Protein AF-A0A841UNF5-F1 (afdb_monomer_lite)

Structure (mmCIF, N/CA/C/O backbone):
data_AF-A0A841UNF5-F1
#
_entry.id   AF-A0A841UNF5-F1
#
loop_
_atom_site.group_PDB
_atom_site.id
_atom_site.type_symbol
_atom_site.label_atom_id
_atom_site.label_alt_id
_atom_site.label_comp_id
_atom_site.label_asym_id
_atom_site.label_entity_id
_atom_site.label_seq_id
_atom_site.pdbx_PDB_ins_code
_atom_site.Cartn_x
_atom_site.Cartn_y
_atom_site.Cartn_z
_atom_site.occupancy
_atom_site.B_iso_or_equiv
_atom_site.auth_seq_id
_atom_site.auth_comp_id
_atom_site.auth_asym_id
_atom_site.auth_atom_id
_atom_site.pdbx_PDB_model_num
ATOM 1 N N . MET A 1 1 ? -33.223 4.873 8.595 1.00 37.03 1 MET A N 1
ATOM 2 C CA . MET A 1 1 ? -32.003 5.679 8.829 1.00 37.03 1 MET A CA 1
ATOM 3 C C . MET A 1 1 ? -30.808 4.750 8.767 1.00 37.03 1 MET A C 1
ATOM 5 O O . MET A 1 1 ? -30.730 3.848 9.587 1.00 37.03 1 MET A O 1
ATOM 9 N N . ILE A 1 2 ? -29.932 4.906 7.775 1.00 48.88 2 ILE A N 1
ATOM 10 C CA . ILE A 1 2 ? -28.749 4.052 7.625 1.00 48.88 2 ILE A CA 1
ATOM 11 C C . ILE A 1 2 ? -27.564 4.768 8.285 1.00 48.88 2 ILE A C 1
ATOM 13 O O . ILE A 1 2 ? -26.955 5.654 7.697 1.00 48.88 2 ILE A O 1
ATOM 17 N N . GLN A 1 3 ? -27.252 4.383 9.522 1.00 50.31 3 GLN A N 1
ATOM 18 C CA . GLN A 1 3 ? -26.012 4.731 10.229 1.00 50.31 3 GLN A CA 1
ATOM 19 C C . GLN A 1 3 ? -24.850 3.863 9.690 1.00 50.31 3 GLN A C 1
ATOM 21 O O . GLN A 1 3 ? -24.270 3.071 10.426 1.00 50.31 3 GLN A O 1
ATOM 26 N N . ALA A 1 4 ? -24.564 3.923 8.381 1.00 54.53 4 ALA A N 1
ATOM 27 C CA . ALA A 1 4 ? -23.552 3.065 7.733 1.00 54.53 4 ALA A CA 1
ATOM 28 C C . ALA A 1 4 ? -22.507 3.820 6.896 1.00 54.53 4 ALA A C 1
ATOM 30 O O . ALA A 1 4 ? -21.696 3.192 6.219 1.00 54.53 4 ALA A O 1
ATOM 31 N N . THR A 1 5 ? -22.506 5.151 6.918 1.00 60.44 5 THR A N 1
ATOM 32 C CA . THR A 1 5 ? -21.726 5.966 5.974 1.00 60.44 5 THR A CA 1
ATOM 33 C C . THR A 1 5 ? -20.212 5.796 6.127 1.00 60.44 5 THR A C 1
ATOM 35 O O . THR A 1 5 ? -19.545 5.550 5.129 1.00 60.44 5 THR A O 1
ATOM 38 N N . GLY A 1 6 ? -19.665 5.796 7.349 1.00 61.03 6 GLY A N 1
ATOM 39 C CA . GLY A 1 6 ? -18.207 5.726 7.551 1.00 61.03 6 GLY A CA 1
ATOM 40 C C . GLY A 1 6 ? -17.570 4.374 7.196 1.00 61.03 6 GLY A C 1
ATOM 41 O O . GLY A 1 6 ? -16.542 4.320 6.525 1.00 61.03 6 GLY A O 1
ATOM 42 N N . LYS A 1 7 ? -18.202 3.258 7.588 1.00 67.56 7 LYS A N 1
ATOM 43 C CA . LYS A 1 7 ? -17.695 1.912 7.260 1.00 67.56 7 LYS A CA 1
ATOM 44 C C . LYS A 1 7 ? -17.770 1.636 5.754 1.00 67.56 7 LYS A C 1
ATOM 46 O O . LYS A 1 7 ? -16.888 0.980 5.212 1.00 67.56 7 LYS A O 1
ATOM 51 N N . ASN A 1 8 ? -18.803 2.152 5.085 1.00 82.19 8 ASN A N 1
ATOM 52 C CA . ASN A 1 8 ? -18.978 1.993 3.644 1.00 82.19 8 ASN A CA 1
ATOM 53 C C . ASN A 1 8 ? -17.979 2.848 2.843 1.00 82.19 8 ASN A C 1
ATOM 55 O O . ASN A 1 8 ? -17.409 2.378 1.865 1.00 82.19 8 ASN A O 1
ATOM 59 N N . GLU A 1 9 ? -17.701 4.074 3.291 1.00 88.62 9 GLU A N 1
ATOM 60 C CA . GLU A 1 9 ? -16.724 4.957 2.643 1.00 88.62 9 GLU A CA 1
ATOM 61 C C . GLU A 1 9 ? -15.297 4.396 2.709 1.00 88.62 9 GLU A C 1
ATOM 63 O O . GLU A 1 9 ? -14.562 4.456 1.725 1.00 88.62 9 GLU A O 1
ATOM 68 N N . GLN A 1 10 ? -14.907 3.811 3.844 1.00 92.06 10 GLN A N 1
ATOM 69 C CA . GLN A 1 10 ? -13.587 3.195 3.986 1.00 92.06 10 GLN A CA 1
ATOM 70 C C . GLN A 1 10 ? -13.432 1.947 3.105 1.00 92.06 10 GLN A C 1
ATOM 72 O O . GLN A 1 10 ? -12.383 1.751 2.494 1.00 92.06 10 GLN A O 1
ATOM 77 N N . LEU A 1 11 ? -14.486 1.131 2.995 1.00 92.50 11 LEU A N 1
ATOM 78 C CA . LEU A 1 11 ? -14.510 -0.007 2.071 1.00 92.50 11 LEU A CA 1
ATOM 79 C C . LEU A 1 11 ? -14.387 0.460 0.619 1.00 92.50 11 LEU A C 1
ATOM 81 O O . LEU A 1 11 ? -13.567 -0.073 -0.120 1.00 92.50 11 LEU A O 1
ATOM 85 N N . LEU A 1 12 ? -15.136 1.494 0.227 1.00 93.75 12 LEU A N 1
ATOM 86 C CA . LEU A 1 12 ? -15.050 2.059 -1.118 1.00 93.75 12 LEU A CA 1
ATOM 87 C C . LEU A 1 12 ? -13.645 2.598 -1.423 1.00 93.75 12 LEU A C 1
ATOM 89 O O . LEU A 1 12 ? -13.120 2.353 -2.507 1.00 93.75 12 LEU A O 1
ATOM 93 N N . ARG A 1 13 ? -13.017 3.292 -0.466 1.00 95.56 13 ARG A N 1
ATOM 94 C CA . ARG A 1 13 ? -11.631 3.763 -0.599 1.00 95.56 13 ARG A CA 1
ATOM 95 C C . ARG A 1 13 ? -10.648 2.617 -0.794 1.00 95.56 13 ARG A C 1
ATOM 97 O O . ARG A 1 13 ? -9.796 2.714 -1.671 1.00 95.56 13 ARG A O 1
ATOM 104 N N . LEU A 1 14 ? -10.780 1.537 -0.024 1.00 95.94 14 LEU A N 1
ATOM 105 C CA . LEU A 1 14 ? -9.933 0.356 -0.180 1.00 95.94 14 LEU A CA 1
ATOM 106 C C . LEU A 1 14 ? -10.104 -0.284 -1.565 1.00 95.94 14 LEU A C 1
ATOM 108 O O . LEU A 1 14 ? -9.112 -0.580 -2.221 1.00 95.94 14 LEU A O 1
ATOM 112 N N . GLU A 1 15 ? -11.338 -0.456 -2.039 1.00 95.38 15 GLU A N 1
ATOM 113 C CA . GLU A 1 15 ? -11.589 -1.046 -3.361 1.00 95.38 15 GLU A CA 1
ATOM 114 C C . GLU A 1 15 ? -11.034 -0.166 -4.495 1.00 95.38 15 GLU A C 1
ATOM 116 O O . GLU A 1 15 ? -10.387 -0.669 -5.415 1.00 95.38 15 GLU A O 1
ATOM 121 N N . LEU A 1 16 ? -11.183 1.160 -4.399 1.00 95.94 16 LEU A N 1
ATOM 122 C CA . LEU A 1 16 ? -10.572 2.097 -5.349 1.00 95.94 16 LEU A CA 1
ATOM 123 C C . LEU A 1 16 ? -9.038 2.068 -5.291 1.00 95.94 16 LEU A C 1
ATOM 125 O O . LEU A 1 16 ? -8.400 2.057 -6.341 1.00 95.94 16 LEU A O 1
ATOM 129 N N . ALA A 1 17 ? -8.442 1.995 -4.097 1.00 95.81 17 ALA A N 1
ATOM 130 C CA . ALA A 1 17 ? -6.994 1.864 -3.929 1.00 95.81 17 ALA A CA 1
ATOM 131 C C . ALA A 1 17 ? -6.451 0.602 -4.611 1.00 95.81 17 ALA A C 1
ATOM 133 O O . ALA A 1 17 ? -5.396 0.634 -5.242 1.00 95.81 17 ALA A O 1
ATOM 134 N N . ILE A 1 18 ? -7.186 -0.507 -4.503 1.00 93.50 18 ILE A N 1
ATOM 135 C CA . ILE A 1 18 ? -6.832 -1.783 -5.127 1.00 93.50 18 ILE A CA 1
ATOM 136 C C . ILE A 1 18 ? -6.931 -1.692 -6.655 1.00 93.50 18 ILE A C 1
ATOM 138 O O . ILE A 1 18 ? -6.022 -2.153 -7.342 1.00 93.50 18 ILE A O 1
ATOM 142 N N . ILE A 1 19 ? -7.989 -1.072 -7.191 1.00 92.44 19 ILE A N 1
ATOM 143 C CA . ILE A 1 19 ? -8.131 -0.822 -8.637 1.00 92.44 19 ILE A CA 1
ATOM 144 C C . ILE A 1 19 ? -6.980 0.049 -9.140 1.00 92.44 19 ILE A C 1
ATOM 146 O O . ILE A 1 19 ? -6.359 -0.268 -10.146 1.00 92.44 19 ILE A O 1
ATOM 150 N N . MET A 1 20 ? -6.656 1.123 -8.423 1.00 90.69 20 MET A N 1
ATOM 151 C CA . MET A 1 20 ? -5.537 2.004 -8.749 1.00 90.69 20 MET A CA 1
ATOM 152 C C . MET A 1 20 ? -4.200 1.253 -8.750 1.00 90.69 20 MET A C 1
ATOM 154 O O . MET A 1 20 ? -3.428 1.367 -9.698 1.00 90.69 20 MET A O 1
ATOM 158 N N . PHE A 1 21 ? -3.946 0.441 -7.725 1.00 89.25 21 PHE A N 1
ATOM 159 C CA . PHE A 1 21 ? -2.749 -0.394 -7.649 1.00 89.25 21 PHE A CA 1
ATOM 160 C C . PHE A 1 21 ? -2.654 -1.379 -8.827 1.00 89.25 21 PHE A C 1
ATOM 162 O O . PHE A 1 21 ? -1.604 -1.475 -9.457 1.00 89.25 21 PHE A O 1
ATOM 169 N N . ARG A 1 22 ? -3.749 -2.080 -9.151 1.00 86.88 22 ARG A N 1
ATOM 170 C CA . ARG A 1 22 ? -3.774 -3.138 -10.173 1.00 86.88 22 ARG A CA 1
ATOM 171 C C . ARG A 1 22 ? -3.790 -2.601 -11.607 1.00 86.88 22 ARG A C 1
ATOM 173 O O . ARG A 1 22 ? -3.031 -3.087 -12.434 1.00 86.88 22 ARG A O 1
ATOM 180 N N . ASP A 1 23 ? -4.656 -1.632 -11.891 1.00 87.62 23 ASP A N 1
ATOM 181 C CA . ASP A 1 23 ? -4.996 -1.222 -13.263 1.00 87.62 23 ASP A CA 1
ATOM 182 C C . ASP A 1 23 ? -4.249 0.047 -13.701 1.00 87.62 23 ASP A C 1
ATOM 184 O O . ASP A 1 23 ? -4.121 0.310 -14.893 1.00 87.62 23 ASP A O 1
ATOM 188 N N . TYR A 1 24 ? -3.755 0.842 -12.745 1.00 85.62 24 TYR A N 1
ATOM 189 C CA . TYR A 1 24 ? -3.053 2.106 -13.004 1.00 85.62 24 TYR A CA 1
ATOM 190 C C . TYR A 1 24 ? -1.601 2.099 -12.509 1.00 85.62 24 TYR A C 1
ATOM 192 O O . TYR A 1 24 ? -0.950 3.144 -12.524 1.00 85.62 24 TYR A O 1
ATOM 200 N N . HIS A 1 25 ? -1.099 0.940 -12.064 1.00 80.50 25 HIS A N 1
ATOM 201 C CA . HIS A 1 25 ? 0.284 0.716 -11.622 1.00 80.50 25 HIS A CA 1
ATOM 202 C C . HIS A 1 25 ? 0.794 1.742 -10.596 1.00 80.50 25 HIS A C 1
ATOM 204 O O . HIS A 1 25 ? 1.971 2.101 -10.567 1.00 80.50 25 HIS A O 1
ATOM 210 N N . ILE A 1 26 ? -0.090 2.249 -9.733 1.00 84.88 26 ILE A N 1
ATOM 211 C CA . 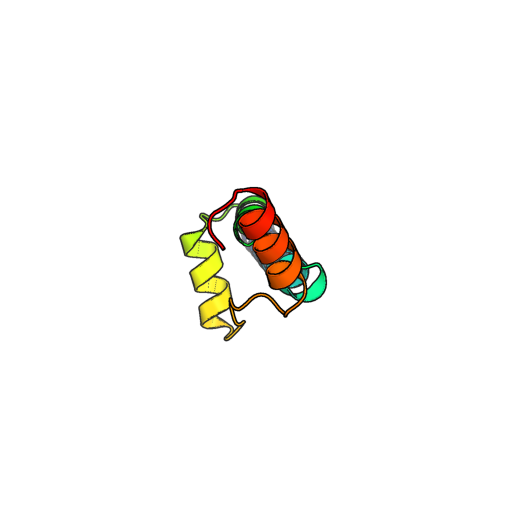ILE A 1 26 ? 0.324 3.177 -8.679 1.00 84.88 26 ILE A CA 1
ATOM 212 C C . ILE A 1 26 ? 1.009 2.385 -7.569 1.00 84.88 26 ILE A C 1
ATOM 214 O O . ILE A 1 26 ? 0.593 1.275 -7.245 1.00 84.88 26 ILE A O 1
ATOM 218 N N . SER A 1 27 ? 2.042 2.956 -6.948 1.00 88.00 27 SER A N 1
ATOM 219 C CA . SER A 1 27 ? 2.799 2.221 -5.943 1.00 88.00 27 SER A CA 1
ATOM 220 C C . SER A 1 27 ? 1.981 1.802 -4.724 1.00 88.00 27 SER A C 1
ATOM 222 O O . SER A 1 27 ? 1.062 2.510 -4.306 1.00 88.00 27 SER A O 1
ATOM 224 N N . SER A 1 28 ? 2.352 0.678 -4.093 1.00 89.50 28 SER A N 1
ATOM 225 C CA . SER A 1 28 ? 1.661 0.200 -2.884 1.00 89.50 28 SER A CA 1
ATOM 226 C C . SER A 1 28 ? 1.639 1.244 -1.763 1.00 89.50 28 SER A C 1
ATOM 228 O O . SER A 1 28 ? 0.685 1.276 -0.997 1.00 89.50 28 SER A O 1
ATOM 230 N N . ALA A 1 29 ? 2.663 2.101 -1.667 1.00 88.81 29 ALA A N 1
ATOM 231 C CA . ALA A 1 29 ? 2.696 3.201 -0.701 1.00 88.81 29 ALA A CA 1
ATOM 232 C C . ALA A 1 29 ? 1.611 4.247 -0.998 1.00 88.81 29 ALA A C 1
ATOM 234 O O . ALA A 1 29 ? 0.808 4.558 -0.128 1.00 88.81 29 ALA A O 1
ATOM 235 N N . LYS A 1 30 ? 1.510 4.706 -2.252 1.00 92.81 30 LYS A N 1
ATOM 236 C CA . LYS A 1 30 ? 0.481 5.671 -2.674 1.00 92.81 30 LYS A CA 1
ATOM 237 C C . LYS A 1 30 ? -0.937 5.104 -2.539 1.00 92.81 30 LYS A C 1
ATOM 239 O O . LYS A 1 30 ? -1.854 5.828 -2.165 1.00 92.81 30 LYS A O 1
ATOM 244 N N . ALA A 1 31 ? -1.122 3.817 -2.835 1.00 93.94 31 ALA A N 1
ATOM 245 C CA . ALA A 1 31 ? -2.409 3.146 -2.669 1.00 93.94 31 ALA A CA 1
ATOM 246 C C . ALA A 1 31 ? -2.788 2.976 -1.184 1.00 93.94 31 ALA A C 1
ATOM 248 O O . ALA A 1 31 ? -3.946 3.185 -0.824 1.00 93.94 31 ALA A O 1
ATOM 249 N N . ALA A 1 32 ? -1.820 2.663 -0.316 1.00 95.06 32 ALA A N 1
ATOM 250 C CA . ALA A 1 32 ? -2.025 2.595 1.130 1.00 95.06 32 ALA A CA 1
ATOM 251 C C . ALA A 1 32 ? -2.417 3.962 1.712 1.00 95.06 32 ALA A C 1
ATOM 253 O O . ALA A 1 32 ? -3.421 4.054 2.422 1.00 95.06 32 ALA A O 1
ATOM 254 N N . ASP A 1 33 ? -1.704 5.023 1.320 1.00 97.00 33 ASP A N 1
ATOM 255 C CA . ASP A 1 33 ? -2.013 6.400 1.718 1.00 97.00 33 ASP A CA 1
ATOM 256 C C . ASP A 1 33 ? -3.434 6.795 1.287 1.00 97.00 33 ASP A C 1
ATOM 258 O O . ASP A 1 33 ? -4.210 7.310 2.091 1.00 97.00 33 ASP A O 1
ATOM 262 N N . PHE A 1 34 ? -3.827 6.488 0.043 1.00 96.38 34 PHE A N 1
ATOM 263 C CA . PHE A 1 34 ? -5.183 6.749 -0.454 1.00 96.38 34 PHE A CA 1
ATOM 264 C C . PHE A 1 34 ? -6.261 5.991 0.339 1.00 96.38 34 PHE A C 1
ATOM 266 O O . PHE A 1 34 ? -7.340 6.525 0.614 1.00 96.38 34 PHE A O 1
ATOM 273 N N . ALA A 1 35 ? -5.970 4.748 0.728 1.00 96.00 35 ALA A N 1
ATOM 274 C CA . ALA A 1 35 ? -6.859 3.932 1.542 1.00 96.00 35 ALA A CA 1
ATOM 275 C C . ALA A 1 35 ? -6.859 4.325 3.030 1.00 96.00 35 ALA A C 1
ATOM 277 O O . ALA A 1 35 ? -7.611 3.721 3.788 1.00 96.00 35 ALA A O 1
ATOM 278 N N . ASN A 1 36 ? -6.059 5.303 3.476 1.00 96.25 36 ASN A N 1
ATOM 279 C CA . ASN A 1 36 ? -5.813 5.584 4.898 1.00 96.25 36 ASN A CA 1
ATOM 280 C C . ASN A 1 36 ? -5.386 4.332 5.689 1.00 96.25 36 ASN A C 1
ATOM 282 O O . ASN A 1 36 ? -5.851 4.101 6.806 1.00 96.25 36 ASN A O 1
ATOM 286 N N . LEU A 1 37 ? -4.537 3.501 5.088 1.00 95.94 37 LEU A N 1
ATOM 287 C CA . LEU A 1 37 ? -3.966 2.309 5.705 1.00 95.94 37 LEU A CA 1
ATOM 288 C C . LEU A 1 37 ? -2.452 2.459 5.792 1.00 95.94 37 LEU A C 1
ATOM 290 O O . LEU A 1 37 ? -1.827 3.097 4.947 1.00 95.94 37 LEU A O 1
ATOM 294 N N . SER A 1 38 ? -1.831 1.806 6.769 1.00 96.62 38 SER A N 1
ATOM 295 C CA . SER A 1 38 ? -0.391 1.582 6.697 1.00 96.62 38 SER A CA 1
ATOM 296 C C . SE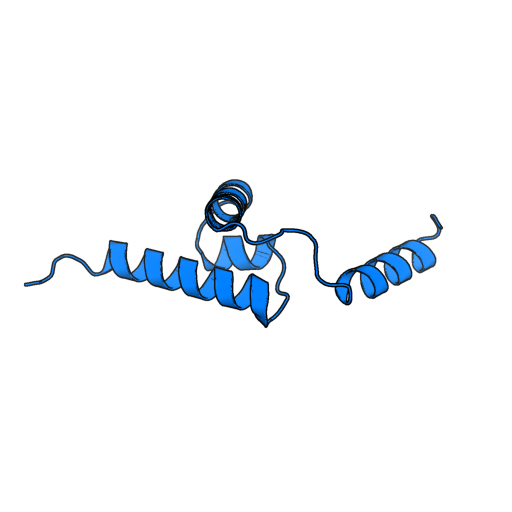R A 1 38 ? -0.048 0.705 5.488 1.00 96.62 38 SER A C 1
ATOM 298 O O . SER A 1 38 ? -0.847 -0.116 5.023 1.00 96.62 38 SER A O 1
ATOM 300 N N . LEU A 1 39 ? 1.193 0.813 5.009 1.00 92.38 39 LEU A N 1
ATOM 301 C CA . LEU A 1 39 ? 1.690 -0.027 3.917 1.00 92.38 39 LEU A CA 1
ATOM 302 C C . LEU A 1 39 ? 1.519 -1.530 4.208 1.00 92.38 39 LEU A C 1
ATOM 304 O O . LEU A 1 39 ? 1.229 -2.308 3.300 1.00 92.38 39 LEU A O 1
ATOM 308 N N . ILE A 1 40 ? 1.694 -1.946 5.467 1.00 93.94 40 ILE A N 1
ATOM 309 C CA . ILE A 1 40 ? 1.551 -3.349 5.878 1.00 93.94 40 ILE A CA 1
ATOM 310 C C . ILE A 1 40 ? 0.085 -3.785 5.809 1.00 93.94 40 ILE A C 1
ATOM 312 O O . ILE A 1 40 ? -0.197 -4.846 5.255 1.00 93.94 40 ILE A O 1
ATOM 316 N N . GLU A 1 41 ? -0.845 -2.979 6.321 1.00 96.06 41 GLU A N 1
ATOM 317 C CA . GLU A 1 41 ? -2.282 -3.281 6.269 1.00 96.06 41 GLU A CA 1
ATOM 318 C C . GLU A 1 41 ? -2.775 -3.380 4.825 1.00 96.06 41 GLU A C 1
ATOM 320 O O . GLU A 1 41 ? -3.439 -4.351 4.464 1.00 96.06 41 GLU A O 1
ATOM 325 N N . PHE A 1 42 ? -2.378 -2.441 3.964 1.00 95.38 42 PHE A N 1
ATOM 326 C CA . PHE A 1 42 ? -2.729 -2.501 2.548 1.00 95.38 42 PHE A CA 1
ATOM 327 C C . PHE A 1 42 ? -2.176 -3.769 1.876 1.00 95.38 42 PHE A C 1
ATOM 329 O O . PHE A 1 42 ? -2.906 -4.470 1.174 1.00 95.38 42 PHE A O 1
ATOM 336 N N . ARG A 1 43 ? -0.910 -4.125 2.148 1.00 92.31 43 ARG A N 1
ATOM 337 C CA . ARG A 1 43 ? -0.291 -5.364 1.644 1.00 92.31 43 ARG A CA 1
ATOM 338 C C . ARG A 1 43 ? -1.023 -6.623 2.114 1.00 92.31 43 ARG A C 1
ATOM 340 O O . ARG A 1 43 ? -1.158 -7.571 1.347 1.00 92.31 43 ARG A O 1
ATOM 347 N N . GLN A 1 44 ? -1.528 -6.638 3.345 1.00 94.50 44 GLN A N 1
ATOM 348 C CA . GLN A 1 44 ? -2.356 -7.739 3.837 1.00 94.50 44 GLN A CA 1
ATOM 349 C C . GLN A 1 44 ? -3.698 -7.815 3.098 1.00 94.50 44 GLN A C 1
ATOM 351 O O . GLN A 1 44 ? -4.136 -8.912 2.758 1.00 94.50 44 GLN A O 1
ATOM 356 N N . GLU A 1 45 ? -4.343 -6.681 2.816 1.00 94.75 45 GLU A N 1
ATOM 357 C CA . GLU A 1 45 ? -5.620 -6.647 2.092 1.00 94.75 45 GLU A CA 1
ATOM 358 C C . GLU A 1 45 ? -5.508 -7.172 0.656 1.00 94.75 45 GLU A C 1
ATOM 360 O O . GLU A 1 45 ? -6.378 -7.931 0.217 1.00 94.75 45 GLU A O 1
ATOM 365 N N . ILE A 1 46 ? -4.431 -6.837 -0.056 1.00 92.56 46 ILE A N 1
ATOM 366 C CA . ILE A 1 46 ? -4.176 -7.368 -1.405 1.00 92.56 46 ILE A CA 1
ATOM 367 C C . ILE A 1 46 ? -3.742 -8.843 -1.368 1.00 92.56 46 ILE A C 1
ATOM 369 O O . ILE A 1 46 ? -4.194 -9.629 -2.203 1.00 92.56 46 ILE A O 1
ATOM 373 N N . ALA A 1 47 ? -2.970 -9.263 -0.356 1.00 90.81 47 ALA A N 1
ATOM 374 C CA . ALA A 1 47 ? -2.562 -10.659 -0.185 1.00 90.81 47 ALA A CA 1
ATOM 375 C C . ALA A 1 47 ? -3.760 -11.583 0.082 1.00 90.81 47 ALA A C 1
ATOM 377 O O . ALA A 1 47 ? -3.879 -12.632 -0.545 1.00 90.81 47 ALA A O 1
ATOM 378 N N . LYS A 1 48 ? -4.705 -11.165 0.940 1.00 92.88 48 LYS A N 1
ATOM 379 C CA . LYS A 1 48 ? -5.969 -11.892 1.186 1.00 92.88 48 LYS A CA 1
ATOM 380 C C . LYS A 1 48 ? -6.785 -12.114 -0.093 1.00 92.88 48 LYS A C 1
ATOM 382 O O . LYS A 1 48 ? -7.557 -13.064 -0.169 1.00 92.88 48 LYS A O 1
ATOM 387 N N . ARG A 1 49 ? -6.627 -11.231 -1.083 1.00 90.81 49 ARG A N 1
ATOM 388 C CA . ARG A 1 49 ? -7.328 -11.259 -2.374 1.00 90.81 49 ARG A CA 1
ATOM 389 C C . ARG A 1 49 ? -6.525 -11.957 -3.480 1.00 90.81 49 ARG A C 1
ATOM 391 O O . ARG A 1 49 ? -6.966 -11.949 -4.624 1.00 90.81 49 ARG A O 1
ATOM 398 N N . ASN A 1 50 ? -5.377 -12.563 -3.157 1.00 87.81 50 ASN A N 1
ATOM 399 C CA . ASN A 1 50 ? -4.443 -13.170 -4.115 1.00 87.81 50 ASN A CA 1
ATOM 400 C C . ASN A 1 50 ? -3.982 -12.206 -5.224 1.00 87.81 50 ASN A C 1
ATOM 402 O O . ASN A 1 50 ? -3.678 -12.627 -6.339 1.00 87.81 50 ASN A O 1
ATOM 406 N N . ILE A 1 51 ? -3.925 -10.906 -4.927 1.00 85.25 51 ILE A N 1
ATOM 407 C CA . ILE A 1 51 ? -3.380 -9.911 -5.848 1.00 85.25 51 ILE A CA 1
ATOM 408 C C . ILE A 1 51 ? -1.861 -9.949 -5.693 1.00 85.25 51 ILE A C 1
ATOM 410 O O . ILE A 1 51 ? -1.326 -9.676 -4.616 1.00 85.25 51 ILE A O 1
ATOM 414 N N . CYS A 1 52 ? -1.172 -10.352 -6.760 1.00 74.75 52 CYS A N 1
ATOM 415 C CA . CYS A 1 52 ? 0.276 -10.492 -6.741 1.00 74.75 52 CYS A CA 1
ATOM 416 C C . CYS A 1 52 ? 0.945 -9.119 -6.591 1.00 74.75 52 CYS A C 1
ATOM 418 O O . CYS A 1 52 ? 0.570 -8.161 -7.259 1.00 74.75 52 CYS A O 1
ATOM 420 N N . VAL A 1 53 ? 1.950 -9.040 -5.715 1.00 64.69 53 VAL A N 1
ATOM 421 C CA . VAL A 1 53 ? 2.762 -7.828 -5.500 1.00 64.69 53 VAL A CA 1
ATOM 422 C C . VAL A 1 53 ? 3.853 -7.695 -6.565 1.00 64.69 53 VAL A C 1
ATOM 424 O O . VAL A 1 53 ? 4.482 -6.645 -6.658 1.00 64.69 53 VAL A O 1
ATOM 427 N N . ASN A 1 54 ? 4.088 -8.742 -7.368 1.00 60.84 54 ASN A N 1
ATOM 428 C CA . ASN A 1 54 ? 5.018 -8.651 -8.483 1.00 60.84 54 ASN A CA 1
ATOM 429 C C . ASN A 1 54 ? 4.445 -7.669 -9.492 1.00 60.84 54 ASN A C 1
ATOM 431 O O . ASN A 1 54 ? 3.526 -7.997 -10.241 1.00 60.84 54 ASN A O 1
ATOM 435 N N . TYR A 1 55 ? 5.005 -6.465 -9.453 1.00 55.16 55 TYR A N 1
ATOM 436 C CA . TYR A 1 55 ? 4.837 -5.450 -10.463 1.00 55.16 55 TYR A CA 1
ATOM 437 C C . TYR A 1 55 ? 4.942 -6.104 -11.827 1.00 55.16 55 TYR A C 1
ATOM 439 O O . TYR A 1 55 ? 5.912 -6.803 -12.135 1.00 55.16 55 TYR A O 1
ATOM 447 N N . ASP A 1 56 ? 3.888 -5.906 -12.602 1.00 51.66 56 ASP A N 1
ATOM 448 C CA . ASP A 1 56 ? 3.867 -6.259 -13.999 1.00 51.66 56 ASP A CA 1
ATOM 449 C C . ASP A 1 56 ? 5.048 -5.557 -14.683 1.00 51.66 56 ASP A C 1
ATOM 451 O O . ASP A 1 56 ? 5.424 -4.443 -14.316 1.00 51.66 56 ASP A O 1
ATOM 455 N N . SER A 1 57 ? 5.661 -6.256 -15.629 1.00 52.56 57 SER A N 1
ATOM 456 C CA . SER A 1 57 ? 6.953 -6.024 -16.309 1.00 52.56 57 SER A CA 1
ATOM 457 C C . SER A 1 57 ? 7.372 -4.588 -16.711 1.00 52.56 57 SER A C 1
ATOM 459 O O . SER A 1 57 ? 8.515 -4.388 -17.121 1.00 52.56 57 SER A O 1
ATOM 461 N N . VAL A 1 58 ? 6.498 -3.591 -16.585 1.00 54.19 58 VAL A N 1
ATOM 462 C CA . VAL A 1 58 ? 6.708 -2.192 -16.975 1.00 54.19 58 VAL A CA 1
ATOM 463 C C . VAL A 1 58 ? 7.540 -1.410 -15.948 1.00 54.19 58 VAL A C 1
ATOM 465 O O . VAL A 1 58 ? 8.393 -0.620 -16.346 1.00 54.19 58 VAL A O 1
ATOM 468 N N . ASP A 1 59 ? 7.372 -1.660 -14.644 1.00 57.53 59 ASP A N 1
ATOM 469 C CA . ASP A 1 59 ? 8.119 -0.919 -13.604 1.00 57.53 59 ASP A CA 1
ATOM 470 C C . ASP A 1 59 ? 9.550 -1.452 -13.427 1.00 57.53 59 ASP A C 1
ATOM 472 O O . ASP A 1 59 ? 10.488 -0.693 -13.184 1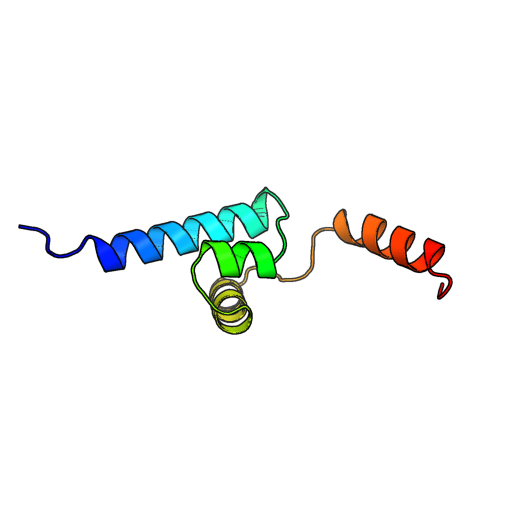.00 57.53 59 ASP A O 1
ATOM 476 N N . TRP A 1 60 ? 9.753 -2.749 -13.688 1.00 60.12 60 TRP A N 1
ATOM 477 C CA . TRP A 1 60 ? 11.077 -3.371 -13.660 1.00 60.12 60 TRP A CA 1
ATOM 478 C C . TRP A 1 60 ? 12.039 -2.726 -14.648 1.00 60.12 60 TRP A C 1
ATOM 480 O O . TRP A 1 60 ? 13.211 -2.589 -14.333 1.00 60.12 60 TRP A O 1
ATOM 490 N N . GLN A 1 61 ? 11.583 -2.320 -15.836 1.00 59.78 61 GLN A N 1
ATOM 491 C CA . GLN A 1 61 ? 12.463 -1.654 -16.798 1.00 59.78 61 GLN A CA 1
ATOM 492 C C . GLN A 1 61 ? 12.890 -0.274 -16.303 1.00 59.78 61 GLN A C 1
ATOM 494 O O . GLN A 1 61 ? 14.057 0.076 -16.429 1.00 59.78 61 GLN A O 1
ATOM 499 N N . GLN A 1 62 ? 11.982 0.486 -15.691 1.00 64.56 62 GLN A N 1
ATOM 500 C CA . GLN A 1 62 ? 12.291 1.811 -15.163 1.00 64.56 62 GLN A CA 1
ATOM 501 C C . GLN A 1 62 ? 13.198 1.733 -13.924 1.00 64.56 62 GLN A C 1
ATOM 503 O O . GLN A 1 62 ? 14.122 2.538 -13.794 1.00 64.56 62 GLN A O 1
ATOM 508 N N . GLU A 1 63 ? 12.988 0.748 -13.045 1.00 64.56 63 GLU A N 1
ATOM 509 C CA . GLU A 1 63 ? 13.891 0.455 -11.926 1.00 64.56 63 GLU A CA 1
ATOM 510 C C . GLU A 1 63 ? 15.251 -0.042 -12.413 1.00 64.56 63 GLU A C 1
ATOM 512 O O . GLU A 1 63 ? 16.275 0.410 -11.916 1.00 64.56 63 GLU A O 1
ATOM 517 N N . LEU A 1 64 ? 15.293 -0.914 -13.418 1.00 69.31 64 LEU A N 1
ATOM 518 C CA . LEU A 1 64 ? 16.535 -1.445 -13.975 1.00 69.31 64 LEU A CA 1
ATOM 519 C C . LEU A 1 64 ? 17.330 -0.364 -14.719 1.00 69.31 64 LEU A C 1
ATOM 521 O O . LEU A 1 64 ? 18.548 -0.313 -14.588 1.00 69.31 64 LEU A O 1
ATOM 525 N N . GLU A 1 65 ? 16.664 0.553 -15.423 1.00 72.62 65 GLU A N 1
ATOM 526 C CA . GLU A 1 65 ? 17.302 1.759 -15.964 1.00 72.62 65 GLU A CA 1
ATOM 527 C C . GLU A 1 65 ? 17.788 2.687 -14.846 1.00 72.62 65 GLU A C 1
ATOM 529 O O . GLU A 1 65 ? 18.914 3.175 -14.895 1.00 72.62 65 GLU A O 1
ATOM 534 N N . THR A 1 66 ? 17.001 2.868 -13.784 1.00 72.12 66 THR A N 1
ATOM 535 C CA . THR A 1 66 ? 17.421 3.655 -12.615 1.00 72.12 66 THR A CA 1
ATOM 536 C C . THR A 1 66 ? 18.673 3.054 -11.959 1.00 72.12 66 THR A C 1
ATOM 538 O O . THR A 1 66 ? 19.638 3.773 -11.707 1.00 72.12 66 THR A O 1
ATOM 541 N N . LEU A 1 67 ? 18.718 1.735 -11.765 1.00 75.38 67 LEU A N 1
ATOM 542 C CA . LEU A 1 67 ? 19.866 1.010 -11.210 1.00 75.38 67 LEU A CA 1
ATOM 543 C C . LEU A 1 67 ? 21.102 1.075 -12.120 1.00 75.38 67 LEU A C 1
ATOM 545 O O . LEU 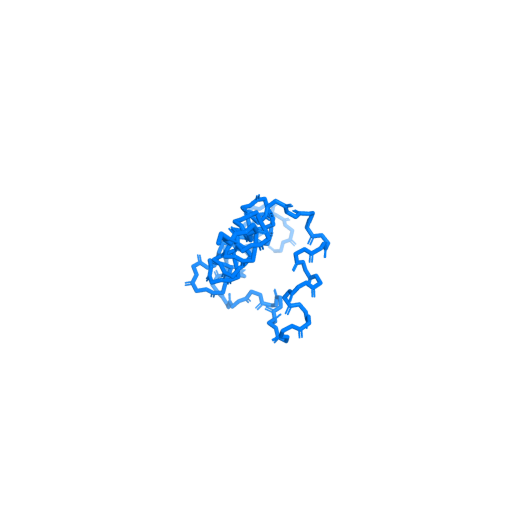A 1 67 ? 22.197 1.342 -11.625 1.00 75.38 67 LEU A O 1
ATOM 549 N N . LYS A 1 68 ? 20.936 0.930 -13.442 1.00 76.56 68 LYS A N 1
ATOM 550 C CA . LYS A 1 68 ? 22.022 1.140 -14.418 1.00 76.56 68 LYS A CA 1
ATOM 551 C C . LYS A 1 68 ? 22.580 2.560 -14.354 1.00 76.56 68 LYS A C 1
ATOM 553 O O . LYS A 1 68 ? 23.788 2.753 -14.417 1.00 76.56 68 LYS A O 1
ATOM 558 N N . THR A 1 69 ? 21.713 3.568 -14.224 1.00 75.88 69 THR A N 1
ATOM 559 C CA . THR A 1 69 ? 22.156 4.972 -14.146 1.00 75.88 69 THR A CA 1
ATOM 560 C C . THR A 1 69 ? 22.831 5.322 -12.821 1.00 75.88 69 THR A C 1
ATOM 562 O O . THR A 1 69 ? 23.683 6.207 -12.798 1.00 75.88 69 THR A O 1
ATOM 565 N N . LEU A 1 70 ? 22.480 4.631 -11.732 1.00 78.81 70 LEU A N 1
ATOM 566 C CA . LEU A 1 70 ? 23.085 4.815 -10.410 1.00 78.81 70 LEU A CA 1
ATOM 567 C C . LEU A 1 70 ? 24.377 4.002 -10.215 1.00 78.81 70 LEU A C 1
ATOM 569 O O . LEU A 1 70 ? 25.122 4.291 -9.282 1.00 78.81 70 LEU A O 1
ATOM 573 N N . GLY A 1 71 ? 24.692 3.081 -11.132 1.00 61.59 71 GLY A N 1
ATOM 574 C CA . GLY A 1 71 ? 26.020 2.477 -1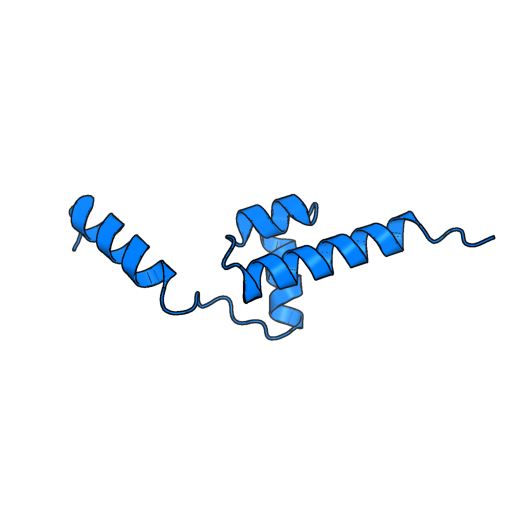1.256 1.00 61.59 71 GLY A C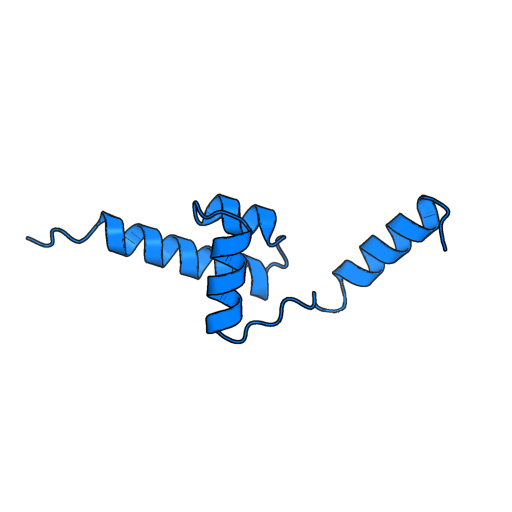A 1
ATOM 575 C C . GLY A 1 71 ? 26.250 1.181 -10.477 1.00 61.59 71 GLY A C 1
ATOM 576 O O . GLY A 1 71 ? 27.400 0.895 -10.167 1.00 61.59 71 GLY A O 1
ATOM 577 N N . ASP A 1 72 ? 25.202 0.397 -10.200 1.00 62.59 72 ASP A N 1
ATOM 578 C CA . ASP A 1 72 ? 25.319 -0.913 -9.526 1.00 62.59 72 ASP A CA 1
ATOM 579 C C . ASP A 1 72 ? 24.764 -2.096 -10.360 1.00 62.59 72 ASP A C 1
ATOM 581 O O . ASP A 1 72 ? 24.372 -3.121 -9.801 1.00 62.59 72 ASP A O 1
ATOM 585 N N . LEU A 1 73 ? 24.751 -1.980 -11.699 1.00 52.19 73 LEU A N 1
ATOM 586 C CA . LEU A 1 73 ? 24.584 -3.082 -12.670 1.00 52.19 73 LEU A CA 1
ATOM 587 C C . LEU A 1 73 ? 25.263 -2.767 -14.010 1.00 52.19 73 LEU A C 1
ATOM 589 O O . LEU A 1 73 ? 25.075 -1.634 -14.509 1.00 52.19 73 LEU A O 1
#

Radius of gyration: 15.73 Å; chains: 1; bounding box: 58×20×27 Å

pLDDT: mean 80.03, std 16.21, range [37.03, 97.0]

Organism: NCBI:txid2755317

Sequence (73 aa):
MIQATGKNEQLLRLELAIIMFRDYHISSAKAADFANLSLIEFRQEIAKRNICVNYDSVDWQQELETLKTLGDL

Foldseek 3Di:
DDPCPPVVVLVVQLVVLVCCCQVVVDDLCVSCVSSVHDSVVSVVVCVVVVNDPPRDPPVVVVVVVVCVVVPND

InterPro domains:
  IPR005368 UPF0175 [PF03683] (9-66)

Secondary structure (DSSP, 8-state):
----HHHHHHHHHHHHHHHHHHHS---HHHHHHHTT--HHHHHHHHHHTT---S--THHHHHHHHHHHHHT--